Protein AF-J7M9I5-F1 (afdb_monomer)

Nearest PDB structures (foldseek):
  1hue-assembly1_B  TM=5.109E-01  e=7.125E+00  Geobacillus stearothermophilus

Organism: NCBI:txid875826

InterPro domains:
  IPR001844 Chaperonin Cpn60/GroEL [PTHR45633] (1-63)
  IPR002423 Chaperonin Cpn60/GroEL/TCP-1 family [PF00118] (3-63)
  IPR027413 GroEL-like equatorial domain superfamily [G3DSA:1.10.560.10] (2-63)
  IPR027413 GroEL-like equatorial domain superfamily [SSF48592] (2-62)

Sequence (63 aa):
IGAELVKEVAKKTDDVAGDGTTTATVLAQALVKEGLRNVAAGANPLGLKRGIEKAVEKVTETL

Solvent-accessible surface area (backbone atoms only — not comparable to full-atom values): 3568 Å² total; per-residue (Å²): 110,72,68,58,56,44,50,53,55,15,50,57,36,33,76,75,67,74,51,57,35,67,59,47,41,54,50,51,52,50,51,51,55,54,49,52,54,42,40,75,73,68,47,58,64,70,58,51,50,56,52,51,53,54,49,51,54,56,52,62,77,74,108

Foldseek 3Di:
DVVVVLQVQLVVCCVPPVDCSVVSSVVSVVLVVVLVVVVVVVDDSVVSVVVVVVVVVVVVVVD

pLDDT: mean 92.39, std 5.26, range [70.38, 97.81]

Structure (mmCIF, N/CA/C/O backbone):
data_AF-J7M9I5-F1
#
_entry.id   AF-J7M9I5-F1
#
loop_
_atom_site.group_PDB
_atom_site.id
_atom_site.type_symbol
_atom_site.label_atom_id
_atom_site.label_alt_id
_atom_site.label_comp_id
_atom_site.label_asym_id
_atom_site.label_entity_id
_atom_site.label_seq_id
_atom_site.pdbx_PDB_ins_code
_atom_site.Cartn_x
_atom_site.Cartn_y
_atom_site.Cartn_z
_atom_site.occupancy
_atom_site.B_iso_or_equiv
_atom_site.auth_seq_id
_atom_site.auth_comp_id
_atom_site.auth_asym_id
_atom_site.auth_atom_id
_atom_site.pdbx_PDB_model_num
ATOM 1 N N . ILE A 1 1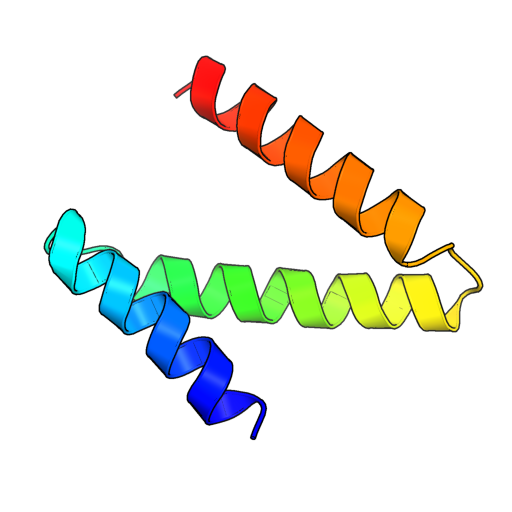 ? 16.103 -2.886 7.671 1.00 70.38 1 ILE A N 1
ATOM 2 C CA . ILE A 1 1 ? 15.506 -1.595 7.238 1.00 70.38 1 ILE A CA 1
ATOM 3 C C . ILE A 1 1 ? 14.061 -1.777 6.760 1.00 70.38 1 ILE A C 1
ATOM 5 O O . ILE A 1 1 ? 13.186 -1.190 7.372 1.00 70.38 1 ILE A O 1
ATOM 9 N N . GLY A 1 2 ? 13.767 -2.618 5.755 1.00 79.31 2 GLY A N 1
ATOM 10 C CA . GLY A 1 2 ? 12.387 -2.795 5.254 1.00 79.31 2 GLY A CA 1
ATOM 11 C C . GLY A 1 2 ? 11.365 -3.291 6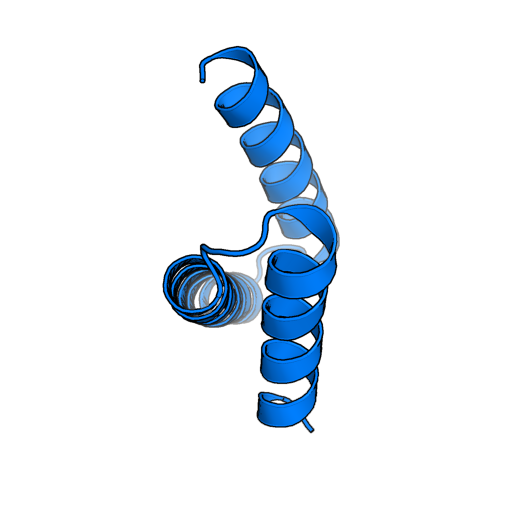.290 1.00 79.31 2 GLY A C 1
ATOM 12 O O . GLY A 1 2 ? 10.262 -2.766 6.352 1.00 79.31 2 GLY A O 1
ATOM 13 N N . ALA A 1 3 ? 11.749 -4.240 7.150 1.00 84.38 3 ALA A N 1
ATOM 14 C CA . ALA A 1 3 ? 10.876 -4.733 8.220 1.00 84.38 3 ALA A CA 1
ATOM 15 C C . ALA A 1 3 ? 10.513 -3.647 9.252 1.00 84.38 3 ALA A C 1
ATOM 17 O O . ALA A 1 3 ? 9.359 -3.553 9.654 1.00 84.38 3 ALA A O 1
ATOM 18 N N . GLU A 1 4 ? 11.466 -2.783 9.621 1.00 87.75 4 GLU A N 1
ATOM 19 C CA . GLU A 1 4 ? 11.214 -1.661 10.539 1.00 87.75 4 GLU A CA 1
ATOM 20 C C . GLU A 1 4 ? 10.266 -0.627 9.920 1.00 87.75 4 GLU A C 1
ATOM 22 O O . GLU A 1 4 ? 9.380 -0.126 10.600 1.00 87.75 4 GLU A O 1
ATOM 27 N N . LEU A 1 5 ? 10.367 -0.365 8.612 1.00 85.25 5 LEU A N 1
ATOM 28 C CA . LEU A 1 5 ? 9.428 0.529 7.922 1.00 85.25 5 LEU A CA 1
ATOM 29 C C . LEU A 1 5 ? 7.993 -0.017 7.935 1.00 85.25 5 LEU A C 1
ATOM 31 O O . LEU A 1 5 ? 7.055 0.739 8.170 1.00 85.25 5 LEU A O 1
ATOM 35 N N . VAL A 1 6 ? 7.813 -1.323 7.715 1.00 87.69 6 VAL A N 1
ATOM 36 C CA . VAL A 1 6 ? 6.486 -1.963 7.778 1.00 87.69 6 VAL A CA 1
ATOM 37 C C . VAL A 1 6 ? 5.935 -1.939 9.205 1.00 87.69 6 VAL A C 1
ATOM 39 O O . VAL A 1 6 ? 4.754 -1.663 9.405 1.00 87.69 6 VAL A O 1
ATOM 42 N N . LYS A 1 7 ? 6.796 -2.158 10.203 1.00 87.81 7 LYS A N 1
ATOM 43 C CA . LYS A 1 7 ? 6.434 -2.078 11.620 1.00 87.81 7 LYS A CA 1
ATOM 44 C C . LYS A 1 7 ? 5.967 -0.675 12.018 1.00 87.81 7 LYS A C 1
ATOM 46 O O . LYS A 1 7 ? 4.960 -0.553 12.707 1.00 87.81 7 LYS A O 1
ATOM 51 N N . GLU A 1 8 ? 6.637 0.371 11.541 1.00 89.19 8 GLU A N 1
ATOM 52 C CA . GLU A 1 8 ? 6.222 1.762 11.769 1.00 89.19 8 GLU A CA 1
ATOM 53 C C . GLU A 1 8 ? 4.864 2.087 11.120 1.00 89.19 8 GLU A C 1
ATOM 55 O O . GLU A 1 8 ? 4.053 2.800 11.708 1.00 89.19 8 GLU A O 1
ATOM 60 N N . VAL A 1 9 ? 4.569 1.537 9.936 1.00 85.69 9 VAL A N 1
ATOM 61 C CA . VAL A 1 9 ? 3.253 1.692 9.281 1.00 85.69 9 VAL A CA 1
ATOM 62 C C . VAL A 1 9 ? 2.147 0.998 10.080 1.00 85.69 9 VAL A C 1
ATOM 64 O O . VAL A 1 9 ? 1.084 1.581 10.305 1.00 85.69 9 VAL A O 1
ATOM 67 N N . ALA A 1 10 ? 2.399 -0.227 10.541 1.00 87.88 10 ALA A N 1
ATOM 68 C CA . ALA A 1 10 ? 1.450 -0.966 11.364 1.00 87.88 10 ALA A CA 1
ATOM 69 C C . A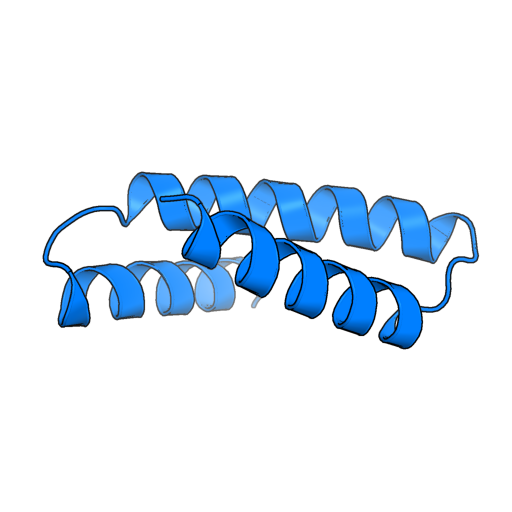LA A 1 10 ? 1.180 -0.248 12.695 1.00 87.88 10 ALA A C 1
ATOM 71 O O . ALA A 1 10 ? 0.023 -0.083 13.069 1.00 87.88 10 ALA A O 1
ATOM 72 N N . LYS A 1 11 ? 2.227 0.254 13.363 1.00 90.25 11 LYS A N 1
ATOM 73 C CA . LYS A 1 11 ? 2.103 0.981 14.632 1.00 90.25 11 LYS A CA 1
ATOM 74 C C . LYS A 1 11 ? 1.258 2.250 14.505 1.00 90.25 11 LYS A C 1
ATOM 76 O O . LYS A 1 11 ? 0.369 2.466 15.312 1.00 90.25 11 LYS A O 1
ATOM 81 N N . LYS A 1 12 ? 1.449 3.036 13.441 1.00 89.81 12 LYS A N 1
ATOM 82 C CA . LYS A 1 12 ? 0.609 4.221 13.183 1.00 89.81 12 LYS A CA 1
ATOM 83 C C . LYS A 1 12 ? -0.865 3.886 12.960 1.00 89.81 12 LYS A C 1
ATOM 85 O O . LYS A 1 12 ? -1.721 4.716 13.242 1.00 89.81 12 LYS A O 1
ATOM 90 N N . THR A 1 13 ? -1.151 2.701 12.418 1.00 88.88 13 THR A N 1
ATOM 91 C CA . THR A 1 13 ? -2.533 2.233 12.251 1.00 88.88 13 THR A CA 1
ATOM 92 C C . THR A 1 13 ? -3.153 1.952 13.620 1.00 88.88 13 THR A C 1
ATOM 94 O O . THR A 1 13 ? -4.257 2.414 13.885 1.00 88.88 13 THR A O 1
ATOM 97 N N . ASP A 1 14 ? -2.405 1.292 14.509 1.00 88.81 14 ASP A N 1
ATOM 98 C CA . ASP A 1 14 ? -2.803 1.040 15.901 1.00 88.81 14 ASP A CA 1
ATOM 99 C C . ASP A 1 14 ? -3.065 2.341 16.673 1.00 88.81 1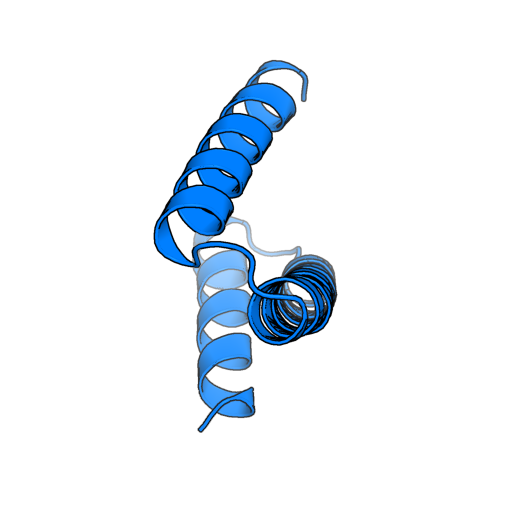4 ASP A C 1
ATOM 101 O O . ASP A 1 14 ? -4.115 2.501 17.284 1.00 88.81 14 ASP A O 1
ATOM 105 N N . ASP A 1 15 ? -2.146 3.307 16.570 1.00 90.50 15 ASP A N 1
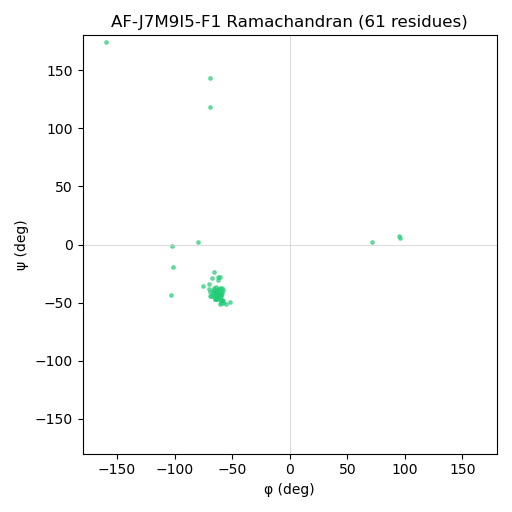ATOM 106 C CA . ASP A 1 15 ? -2.204 4.568 17.318 1.00 90.50 15 ASP A CA 1
ATOM 107 C C . ASP A 1 15 ? -3.468 5.399 17.004 1.00 90.50 15 ASP A C 1
ATOM 109 O O . ASP A 1 15 ? -3.917 6.184 17.840 1.00 90.50 15 ASP A O 1
ATOM 113 N N . VAL A 1 16 ? -4.037 5.257 15.799 1.00 89.44 16 VAL A N 1
ATOM 114 C CA . VAL A 1 16 ? -5.205 6.032 15.342 1.00 89.44 16 VAL A CA 1
ATOM 115 C C . VAL A 1 16 ? -6.496 5.216 15.384 1.00 89.44 16 VAL A C 1
ATOM 117 O O . VAL A 1 16 ? -7.532 5.743 15.785 1.00 89.44 16 VAL A O 1
ATOM 120 N N . ALA A 1 17 ? -6.456 3.956 14.943 1.00 85.19 17 ALA A N 1
ATOM 121 C CA . ALA A 1 17 ? -7.642 3.115 14.782 1.00 85.19 17 ALA A CA 1
ATOM 122 C C . ALA A 1 17 ? -7.848 2.106 15.926 1.00 85.19 17 ALA A C 1
ATOM 124 O O . ALA A 1 17 ? -8.961 1.611 16.089 1.00 85.19 17 ALA A O 1
ATOM 125 N N . GLY A 1 18 ? -6.810 1.792 16.712 1.00 88.62 18 GLY A N 1
ATOM 126 C CA . GLY A 1 18 ? -6.849 0.815 17.811 1.00 88.62 18 GLY A CA 1
ATOM 127 C C . GLY A 1 18 ? -6.954 -0.659 17.386 1.00 88.62 18 GLY A C 1
ATOM 128 O O . GLY A 1 18 ? -7.065 -1.529 18.246 1.00 88.62 18 GLY A O 1
ATOM 129 N N . ASP A 1 19 ? -6.961 -0.935 16.078 1.00 89.44 19 ASP A N 1
ATOM 130 C CA . ASP A 1 19 ? -6.956 -2.262 15.449 1.00 89.44 19 ASP A CA 1
ATOM 131 C C . ASP A 1 19 ? -6.459 -2.133 13.987 1.00 89.44 19 ASP A C 1
ATOM 133 O O . ASP A 1 19 ? -6.239 -1.034 13.474 1.00 89.44 19 ASP A O 1
ATOM 137 N N . GLY A 1 20 ? -6.268 -3.248 13.279 1.00 91.12 20 GLY A N 1
ATOM 138 C CA . GLY A 1 20 ? -5.938 -3.269 11.849 1.00 91.12 20 GLY A CA 1
ATOM 139 C C . GLY A 1 20 ? -4.444 -3.375 11.537 1.00 91.12 20 GLY A C 1
ATOM 140 O O . GLY A 1 20 ? -4.054 -3.363 10.368 1.00 91.12 20 GLY A O 1
ATOM 141 N N . THR A 1 21 ? -3.595 -3.560 12.549 1.00 93.12 21 THR A N 1
ATOM 142 C CA . THR A 1 21 ? -2.132 -3.697 12.404 1.00 93.12 21 THR A CA 1
ATOM 143 C C . THR A 1 21 ? -1.722 -4.858 11.492 1.00 93.12 21 THR A C 1
ATOM 145 O O . THR A 1 21 ? -0.810 -4.727 10.669 1.00 93.12 21 THR A O 1
ATOM 148 N N . THR A 1 22 ? -2.431 -5.987 11.577 1.00 92.69 22 THR A N 1
ATOM 149 C CA . THR A 1 22 ? -2.186 -7.160 10.723 1.00 92.69 22 THR A CA 1
ATOM 150 C C . THR A 1 22 ? -2.588 -6.876 9.276 1.00 92.69 22 THR A C 1
ATOM 152 O O . THR A 1 22 ? -1.814 -7.148 8.357 1.00 92.69 22 THR A O 1
ATOM 155 N N . THR A 1 23 ? -3.750 -6.250 9.067 1.00 93.56 23 THR A N 1
ATOM 156 C CA . THR A 1 23 ? -4.226 -5.839 7.738 1.00 93.56 23 THR A CA 1
ATOM 157 C C . THR A 1 23 ? -3.251 -4.858 7.089 1.00 93.56 23 THR A C 1
ATOM 159 O O . THR A 1 23 ? -2.828 -5.075 5.953 1.00 93.56 23 THR A O 1
ATOM 162 N N . ALA A 1 24 ? -2.808 -3.835 7.825 1.00 92.19 24 ALA A N 1
ATOM 163 C CA . ALA A 1 24 ? -1.824 -2.863 7.353 1.00 92.19 24 ALA A CA 1
ATOM 164 C C . ALA A 1 24 ? -0.495 -3.529 6.959 1.00 92.19 24 ALA A C 1
ATOM 166 O O . ALA A 1 24 ? 0.074 -3.214 5.912 1.00 92.19 24 ALA A O 1
ATOM 167 N N . THR A 1 25 ? -0.028 -4.496 7.753 1.00 92.56 25 THR A N 1
ATOM 168 C CA . THR A 1 25 ? 1.217 -5.235 7.4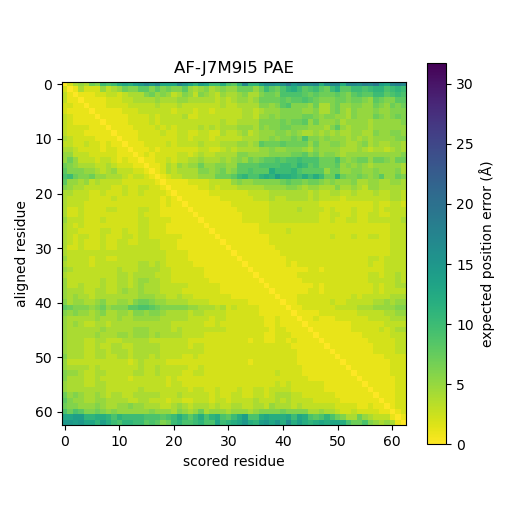89 1.00 92.56 25 THR A CA 1
ATOM 169 C C . THR A 1 25 ? 1.136 -6.044 6.193 1.00 92.56 25 THR A C 1
ATOM 171 O O . THR A 1 25 ? 2.049 -5.983 5.365 1.00 92.56 25 THR A O 1
ATOM 174 N N . VAL A 1 26 ? 0.042 -6.784 5.986 1.00 94.38 26 VAL A N 1
ATOM 175 C CA . VAL A 1 26 ? -0.139 -7.617 4.786 1.00 94.38 26 VAL A CA 1
ATOM 176 C C . VAL A 1 26 ? -0.326 -6.751 3.537 1.00 94.38 26 VAL A C 1
ATOM 178 O O . VAL A 1 26 ? 0.283 -7.032 2.504 1.00 94.38 26 VAL A O 1
ATOM 181 N N . LEU A 1 27 ? -1.092 -5.658 3.628 1.00 93.88 27 LEU A N 1
ATOM 182 C CA . LEU A 1 27 ? -1.258 -4.714 2.520 1.00 93.88 27 LEU A CA 1
ATOM 183 C C . LEU A 1 27 ? 0.069 -4.047 2.139 1.00 93.88 27 LEU A C 1
ATOM 185 O O . LEU A 1 27 ? 0.412 -3.999 0.959 1.00 93.88 27 LEU A O 1
ATOM 189 N N . ALA A 1 28 ? 0.856 -3.595 3.120 1.00 92.44 28 ALA A N 1
ATOM 190 C CA . ALA A 1 28 ? 2.171 -3.011 2.869 1.00 92.44 28 ALA A CA 1
ATOM 191 C C . ALA A 1 28 ? 3.109 -4.009 2.168 1.00 92.44 28 ALA A C 1
ATOM 193 O O . ALA A 1 28 ? 3.784 -3.655 1.199 1.00 92.44 28 ALA A O 1
ATOM 194 N N . GLN A 1 29 ? 3.119 -5.270 2.610 1.00 92.44 29 GLN A N 1
ATOM 195 C CA . GLN A 1 29 ? 3.929 -6.324 1.998 1.00 92.44 29 GLN A CA 1
ATOM 196 C C . GLN A 1 29 ? 3.512 -6.609 0.548 1.00 92.44 29 GLN A C 1
ATOM 198 O O . GLN A 1 29 ? 4.379 -6.706 -0.326 1.00 92.44 29 GLN A O 1
ATOM 203 N N .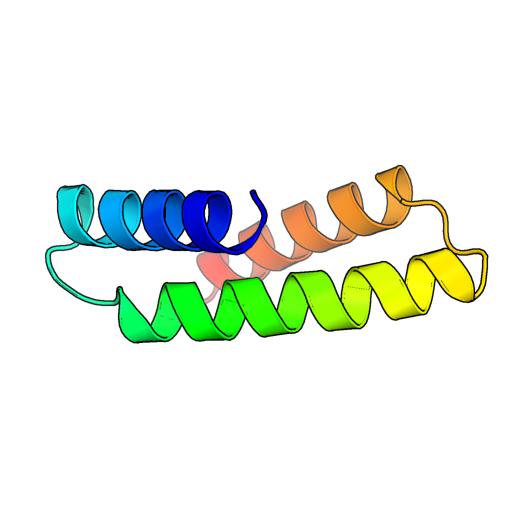 ALA A 1 30 ? 2.208 -6.685 0.275 1.00 94.94 30 ALA A N 1
ATOM 204 C CA . ALA A 1 30 ? 1.679 -6.895 -1.069 1.00 94.94 30 ALA A CA 1
ATOM 205 C C . ALA A 1 30 ? 2.020 -5.728 -2.014 1.00 94.94 30 ALA A C 1
ATOM 207 O O . ALA A 1 30 ? 2.527 -5.956 -3.115 1.00 94.94 30 ALA A O 1
ATOM 208 N N . LEU A 1 31 ? 1.814 -4.485 -1.565 1.00 94.75 31 LEU A N 1
ATOM 209 C CA . LEU A 1 31 ? 2.095 -3.276 -2.347 1.00 94.75 31 LEU A CA 1
ATOM 210 C C . LEU A 1 31 ? 3.580 -3.145 -2.693 1.00 94.75 31 LEU A C 1
ATOM 212 O O . LEU A 1 31 ? 3.922 -2.841 -3.835 1.00 94.75 31 LEU A O 1
ATOM 216 N N . VAL A 1 32 ? 4.475 -3.412 -1.737 1.00 93.19 32 VAL A N 1
ATOM 217 C CA . VAL A 1 32 ? 5.924 -3.375 -1.981 1.00 93.19 32 VAL A CA 1
ATOM 218 C C . VAL A 1 32 ? 6.332 -4.465 -2.969 1.00 93.19 32 VAL A C 1
ATOM 220 O O . VAL A 1 32 ? 7.057 -4.183 -3.922 1.00 93.19 32 VAL A O 1
ATOM 223 N N . LYS A 1 33 ? 5.853 -5.701 -2.779 1.00 95.12 33 LYS A N 1
ATOM 224 C CA . LYS A 1 33 ? 6.188 -6.827 -3.660 1.00 95.12 33 LYS A CA 1
ATOM 225 C C . LYS A 1 33 ? 5.768 -6.554 -5.105 1.00 95.12 33 LYS A C 1
ATOM 227 O O . LYS A 1 33 ? 6.583 -6.702 -6.016 1.00 95.12 33 LYS A O 1
ATOM 232 N N . GLU A 1 34 ? 4.521 -6.142 -5.314 1.00 96.75 34 GLU A N 1
ATOM 233 C CA . GLU A 1 34 ? 3.995 -5.923 -6.662 1.00 96.75 34 GLU A CA 1
ATOM 234 C C . GLU A 1 34 ? 4.533 -4.627 -7.283 1.00 96.75 34 GLU A C 1
ATOM 236 O O . GLU A 1 34 ? 4.855 -4.594 -8.472 1.00 96.75 34 GLU A O 1
ATOM 241 N N . GLY A 1 35 ? 4.737 -3.579 -6.481 1.00 96.00 35 GLY A N 1
ATOM 242 C CA . GLY A 1 35 ? 5.397 -2.352 -6.919 1.00 96.00 35 GLY A CA 1
ATOM 243 C C . GLY A 1 35 ? 6.805 -2.620 -7.450 1.00 96.00 35 GLY A C 1
ATOM 244 O O . GLY A 1 35 ? 7.121 -2.231 -8.572 1.00 96.00 35 GLY A O 1
ATOM 245 N N . LEU A 1 36 ? 7.631 -3.355 -6.696 1.00 95.31 36 LEU A N 1
ATOM 246 C CA . LEU A 1 36 ? 8.988 -3.717 -7.121 1.00 95.31 36 LEU A CA 1
ATOM 247 C C . LEU A 1 36 ? 8.996 -4.578 -8.387 1.00 95.31 36 LEU A C 1
ATOM 249 O O . LEU A 1 36 ? 9.836 -4.361 -9.260 1.00 95.31 36 LEU A O 1
ATOM 253 N N . ARG A 1 37 ? 8.044 -5.509 -8.526 1.00 97.44 37 ARG A N 1
ATOM 254 C CA . ARG A 1 37 ? 7.885 -6.313 -9.745 1.00 97.44 37 ARG A CA 1
ATOM 255 C C . ARG A 1 37 ? 7.610 -5.439 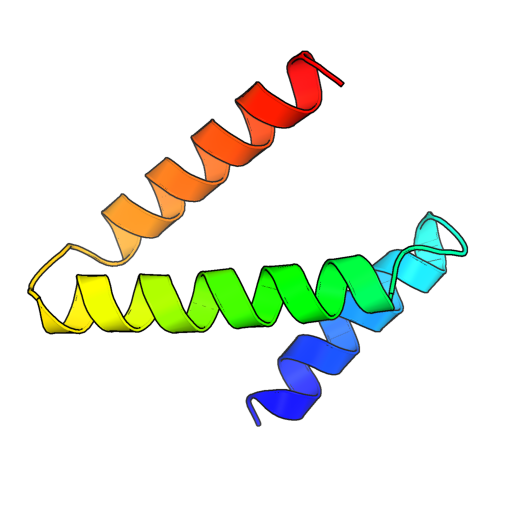-10.971 1.00 97.44 37 ARG A C 1
ATOM 257 O O . ARG A 1 37 ? 8.226 -5.649 -12.012 1.00 97.44 37 ARG A O 1
ATOM 264 N N . ASN A 1 38 ? 6.725 -4.450 -10.849 1.00 97.25 38 ASN A N 1
ATOM 265 C CA . ASN A 1 38 ? 6.397 -3.542 -11.949 1.00 97.25 38 ASN A CA 1
ATOM 266 C C . ASN A 1 38 ? 7.556 -2.593 -12.281 1.00 97.25 38 ASN A C 1
ATOM 268 O O . ASN A 1 38 ? 7.835 -2.360 -13.456 1.00 97.25 38 ASN A O 1
ATOM 272 N N . VAL A 1 39 ? 8.279 -2.094 -11.274 1.00 96.44 39 VAL A N 1
ATOM 273 C CA . VAL A 1 39 ? 9.494 -1.293 -11.502 1.00 96.44 39 VAL A CA 1
ATOM 274 C C . VAL A 1 39 ? 10.560 -2.110 -12.232 1.00 96.44 39 VAL A C 1
ATOM 276 O O . VAL A 1 39 ? 11.139 -1.624 -13.200 1.00 96.44 39 VAL A O 1
ATOM 279 N N . ALA A 1 40 ? 10.784 -3.365 -11.833 1.00 96.94 40 ALA A N 1
ATOM 280 C CA . ALA A 1 40 ? 11.716 -4.260 -12.519 1.00 96.94 40 ALA A CA 1
ATOM 281 C C . ALA A 1 40 ? 11.300 -4.550 -13.976 1.00 96.94 40 ALA A C 1
ATOM 283 O O . ALA A 1 40 ? 12.160 -4.768 -14.824 1.00 96.94 40 ALA A O 1
ATOM 284 N N . ALA A 1 41 ? 9.998 -4.499 -14.279 1.00 97.56 41 ALA A N 1
ATOM 285 C CA . ALA A 1 41 ? 9.458 -4.599 -15.636 1.00 97.56 41 ALA A CA 1
ATOM 286 C C . ALA A 1 41 ? 9.550 -3.286 -16.448 1.00 97.56 41 ALA A C 1
ATOM 288 O O . ALA A 1 41 ? 9.089 -3.239 -17.587 1.00 97.56 41 ALA A O 1
ATOM 289 N N . GLY A 1 42 ? 10.138 -2.222 -15.887 1.00 96.50 42 GLY A N 1
ATOM 290 C CA . GLY A 1 42 ? 10.352 -0.937 -16.560 1.00 96.50 42 GLY A CA 1
ATOM 291 C C . GLY A 1 42 ? 9.268 0.115 -16.312 1.00 96.50 42 GLY A C 1
ATOM 292 O O . GLY A 1 42 ? 9.303 1.182 -16.926 1.00 96.50 42 GLY A O 1
ATOM 293 N N . ALA A 1 43 ? 8.307 -0.137 -15.417 1.00 97.38 43 ALA A N 1
ATOM 294 C CA . ALA A 1 43 ? 7.305 0.863 -15.065 1.00 97.38 43 ALA A CA 1
ATOM 295 C C . ALA A 1 43 ? 7.927 2.031 -14.281 1.00 97.38 43 ALA A C 1
ATOM 297 O O . ALA A 1 43 ? 8.794 1.848 -13.426 1.00 97.38 43 ALA A O 1
ATOM 298 N N . ASN A 1 44 ? 7.435 3.248 -14.528 1.00 97.19 44 ASN A N 1
ATOM 299 C CA . ASN A 1 44 ? 7.882 4.444 -13.816 1.00 97.19 44 ASN A CA 1
ATOM 300 C C . ASN A 1 44 ? 7.423 4.402 -12.336 1.00 97.19 44 ASN A C 1
ATOM 302 O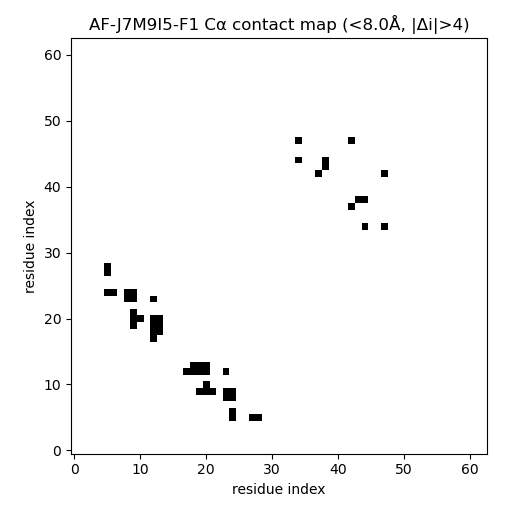 O . ASN A 1 44 ? 6.212 4.462 -12.093 1.00 97.19 44 ASN A O 1
ATOM 306 N N . PRO A 1 45 ? 8.341 4.402 -11.345 1.00 95.88 45 PRO A N 1
ATOM 307 C CA . PRO A 1 45 ? 7.988 4.355 -9.923 1.00 95.88 45 PRO A CA 1
ATOM 308 C C . PRO A 1 45 ? 7.098 5.517 -9.464 1.00 95.88 45 PRO A C 1
ATOM 310 O O . PRO A 1 45 ? 6.182 5.324 -8.665 1.00 95.88 45 PRO A O 1
ATOM 313 N N . LEU A 1 46 ? 7.322 6.727 -9.989 1.00 97.31 46 LEU A N 1
ATOM 314 C CA . LEU A 1 46 ? 6.495 7.893 -9.664 1.00 97.31 46 LEU A CA 1
ATOM 315 C C . LEU A 1 46 ? 5.095 7.775 -10.271 1.00 97.31 46 LEU A C 1
ATOM 317 O O . LEU A 1 46 ? 4.123 8.219 -9.662 1.00 97.31 46 LEU A O 1
ATOM 321 N N . GLY A 1 47 ? 4.986 7.167 -11.454 1.00 97.81 47 GLY A N 1
ATOM 322 C CA . GLY A 1 47 ? 3.700 6.862 -12.080 1.00 97.81 47 GLY A CA 1
ATOM 323 C C . GLY A 1 47 ? 2.902 5.849 -11.262 1.00 97.81 47 GLY A C 1
ATOM 324 O O . GLY A 1 47 ? 1.733 6.090 -10.968 1.00 97.81 47 GLY A O 1
ATOM 325 N N . LEU A 1 48 ? 3.559 4.769 -10.825 1.00 96.62 48 LEU A N 1
ATOM 326 C CA . LEU A 1 48 ? 2.965 3.761 -9.945 1.00 96.62 48 LEU A CA 1
ATOM 327 C C . LEU A 1 48 ? 2.484 4.377 -8.630 1.00 96.62 48 LEU A C 1
ATOM 329 O O . LEU A 1 48 ? 1.335 4.170 -8.258 1.00 96.62 48 LEU A O 1
ATOM 333 N N . LYS A 1 49 ? 3.319 5.190 -7.969 1.00 95.31 49 LYS A N 1
ATOM 334 C CA . LYS A 1 49 ? 2.940 5.884 -6.730 1.00 95.31 49 LYS A CA 1
ATOM 335 C C . LYS A 1 49 ? 1.676 6.729 -6.919 1.00 95.31 49 LYS A C 1
ATOM 337 O O . LYS A 1 49 ? 0.727 6.564 -6.162 1.00 95.31 49 LYS A O 1
ATOM 342 N N . ARG A 1 50 ? 1.635 7.579 -7.954 1.00 97.50 50 ARG A N 1
ATOM 343 C CA . ARG A 1 50 ? 0.458 8.419 -8.249 1.00 97.50 50 ARG A CA 1
ATOM 344 C C . ARG A 1 50 ? -0.794 7.585 -8.530 1.00 97.50 50 ARG A C 1
ATOM 346 O O . ARG A 1 50 ? -1.892 7.987 -8.168 1.00 97.50 50 ARG A O 1
ATOM 353 N N . GLY A 1 51 ? -0.642 6.447 -9.209 1.00 97.19 51 GLY A N 1
ATOM 354 C CA . GLY A 1 51 ? -1.742 5.516 -9.462 1.00 97.19 51 GLY A CA 1
ATOM 355 C C . GLY A 1 51 ? -2.272 4.879 -8.177 1.00 97.19 51 GLY A C 1
ATOM 356 O O . GLY A 1 51 ? -3.482 4.825 -7.985 1.00 97.19 51 GLY A O 1
ATOM 357 N N . ILE A 1 52 ? -1.371 4.459 -7.284 1.00 96.69 52 ILE A N 1
ATOM 358 C CA . ILE A 1 52 ? -1.717 3.899 -5.972 1.00 96.69 52 ILE A CA 1
ATOM 359 C C . ILE A 1 52 ? -2.454 4.939 -5.120 1.00 96.69 52 ILE A C 1
ATOM 361 O O . ILE A 1 52 ? -3.497 4.613 -4.571 1.00 96.69 52 ILE A O 1
ATOM 365 N N . GLU A 1 53 ? -1.973 6.184 -5.052 1.00 96.31 53 GLU A N 1
ATOM 366 C CA . GLU A 1 53 ? -2.627 7.265 -4.293 1.00 96.31 53 GLU A CA 1
ATOM 367 C C . GLU A 1 53 ? -4.070 7.497 -4.767 1.00 96.31 53 GLU A C 1
ATOM 369 O O . GLU A 1 53 ? -4.997 7.453 -3.962 1.00 96.31 53 GLU A O 1
ATOM 374 N N . LYS A 1 54 ? -4.283 7.612 -6.085 1.00 97.19 54 LYS A N 1
ATOM 375 C CA . LYS A 1 54 ? -5.629 7.753 -6.668 1.00 97.19 54 LYS A CA 1
ATOM 376 C C . LYS A 1 54 ? -6.529 6.550 -6.397 1.00 97.19 54 LYS A C 1
ATOM 378 O O . LYS A 1 54 ? -7.729 6.707 -6.186 1.00 97.19 54 LYS A O 1
ATOM 383 N N . ALA A 1 55 ? -5.973 5.341 -6.455 1.00 96.00 55 ALA A N 1
ATOM 384 C CA . ALA A 1 55 ? -6.729 4.128 -6.173 1.00 96.00 55 ALA A CA 1
ATOM 385 C C . ALA A 1 55 ? -7.157 4.075 -4.702 1.00 96.00 55 ALA A C 1
ATOM 387 O O . ALA A 1 55 ? -8.303 3.735 -4.425 1.00 96.00 55 ALA A O 1
ATOM 388 N N . VAL A 1 56 ? -6.269 4.452 -3.776 1.00 95.50 56 VAL A N 1
ATOM 389 C CA . VAL A 1 56 ? -6.579 4.538 -2.343 1.00 95.50 56 VAL A CA 1
ATOM 390 C C . VAL A 1 56 ? -7.693 5.548 -2.101 1.00 95.50 56 VAL A C 1
ATOM 392 O O . VAL A 1 56 ? -8.693 5.169 -1.503 1.00 95.50 56 VAL A O 1
ATOM 395 N N . GLU A 1 57 ? -7.574 6.772 -2.628 1.00 96.19 57 GLU A N 1
ATOM 396 C CA . GLU A 1 57 ? -8.629 7.794 -2.530 1.00 96.19 57 GLU A CA 1
ATOM 397 C C . GLU A 1 57 ? -9.973 7.235 -3.005 1.00 96.19 57 GLU A C 1
ATOM 399 O O . GLU A 1 57 ? -10.970 7.282 -2.281 1.00 96.19 57 GLU A O 1
ATOM 404 N N . LYS A 1 58 ? -9.988 6.606 -4.187 1.00 97.00 58 LYS A N 1
ATOM 405 C CA . LYS A 1 58 ? -11.233 6.099 -4.756 1.00 97.00 58 LYS A CA 1
ATOM 406 C C . LYS A 1 58 ? -11.851 4.962 -3.947 1.00 97.00 58 LYS A C 1
ATOM 408 O O . LYS A 1 58 ? -13.068 4.918 -3.807 1.00 97.00 58 LYS A O 1
ATOM 413 N N . VAL A 1 59 ? -11.031 4.049 -3.430 1.00 94.94 59 VAL A N 1
ATOM 414 C CA . VAL A 1 59 ? -11.500 2.952 -2.574 1.00 94.94 59 VAL A CA 1
ATOM 415 C C . VAL A 1 59 ? -12.067 3.508 -1.270 1.00 94.94 59 VAL A C 1
ATOM 417 O O . VAL A 1 59 ? -13.135 3.071 -0.848 1.00 94.94 59 VAL A O 1
ATOM 420 N N . THR A 1 60 ? -11.414 4.506 -0.670 1.00 93.31 60 THR A N 1
ATOM 421 C CA . THR A 1 60 ? -11.889 5.131 0.573 1.00 93.31 60 THR A CA 1
ATOM 422 C C . THR A 1 60 ? -13.178 5.929 0.406 1.00 93.31 60 THR A C 1
ATOM 424 O O . THR A 1 60 ? -13.960 5.978 1.341 1.00 93.31 60 THR A O 1
ATOM 427 N N . GLU A 1 61 ? -13.452 6.501 -0.771 1.00 94.69 61 GLU A N 1
ATOM 428 C CA . GLU A 1 61 ? -14.752 7.134 -1.057 1.00 94.69 61 GLU A CA 1
ATOM 429 C C . GLU A 1 61 ? -15.919 6.133 -1.083 1.00 94.69 61 GLU A C 1
ATOM 431 O O . GLU A 1 61 ? -17.076 6.529 -0.958 1.00 94.69 61 GLU A O 1
ATOM 436 N N . THR A 1 62 ? -15.630 4.855 -1.337 1.00 88.62 62 THR A N 1
ATOM 437 C CA . THR A 1 62 ? -16.640 3.800 -1.522 1.00 88.62 62 THR A CA 1
ATOM 438 C C . THR A 1 62 ? -16.825 2.891 -0.306 1.00 88.62 62 THR A C 1
ATOM 440 O O . THR A 1 62 ? -17.646 1.975 -0.370 1.00 88.62 62 THR A O 1
ATOM 443 N N . LEU A 1 63 ? -16.054 3.119 0.759 1.00 79.12 63 LEU A N 1
ATOM 444 C CA . LEU A 1 63 ? -16.103 2.402 2.037 1.00 79.12 63 LEU A CA 1
ATOM 445 C C . LEU A 1 63 ? -16.923 3.192 3.060 1.00 79.12 63 LEU A C 1
ATOM 447 O O . LEU A 1 63 ? -17.650 2.530 3.832 1.00 79.12 63 LEU A O 1
#

Secondary structure (DSSP, 8-state):
-HHHHHHHHHHHHHHHHSS-HHHHHHHHHHHHHHHHHHHHTT--HHHHHHHHHHHHHHHHHT-

Mean predicted aligned error: 3.5 Å

Radius of gyration: 13.09 Å; Cα contacts (8 Å, |Δi|>4): 26; chains: 1; bounding box: 32×16×34 Å